Protein AF-B8CUY5-F1 (afdb_monomer)

pLDDT: mean 72.08, std 17.44, range [37.62, 94.25]

Foldseek 3Di:
DDDPPDPDDAAAEAEEEAQDPVDRLCPPPPRYDYLVRDALVSLLVSLHQEYEYEDDDPVSVVSVVVSCVVSNYHYAYEDEPDPDCVQVSVVSVLVSCCSRVVPPPPPDPPPPVNVVCVVDVYAYGGPDPVRVVVVVVVPDDDPPVDHDDRDDPPDDPVCVVDPD

Secondary structure (DSSP, 8-state):
-PPP---PPPP-EEEEEPPPTT--TTTT-TTEEEGGG--HHHHHTT--SEEEE-S--HHHHHHHHHHHHHTTPEEEEEE-SSS-HHHHHHHHHHHHHHHHS----TT-----HHHHHHH-S-EE--SSHHHHHHHHHH-TT-----------TT--THHHHS--

Sequence (164 aa):
MFDPAVEMEKVKVGITAPIISSKNYFADVEHYIPIDTLTEKALLAKQLDQLLVHGASTAKSQLIDKACTVQNCVVAEIDSLSSGSEVIYNVMLNLKAKLDSNEMPNNLDVVDLRHLVSTTSQLIGFDSHEKLFSYLQSVTGANLLGCIFLAHGDISLEMYTHPT

Organism: Shewanella piezotolerans (strain WP3 / JCM 13877) (NCBI:txid225849)

Radius of gyration: 17.22 Å; Cα contacts (8 Å, |Δi|>4): 177; chains: 1; bounding box: 49×48×38 Å

Nearest PDB structures (foldseek):
  8ju8-assembly1_A  TM=5.162E-01  e=5.193E-02  synthetic construct
  8fnm-assembly1_G  TM=3.953E-01  e=1.197E-01  Homo sapiens
  7dnn-assembly2_P  TM=4.396E-01  e=7.719E-01  Arthrobacter globiformis NBRC 12137
  7xgn-assembly1_B  TM=4.781E-01  e=2.454E+00  Streptomyces pyridomyceticus
  6rny-assembly1_O  TM=3.632E-01  e=4.104E+00  Human spumaretrovirus

Solvent-accessible surface area (backbone atoms only — not comparable to full-atom values): 10295 Å² total; per-residue (Å²): 135,80,78,76,81,74,80,72,83,76,76,39,62,28,39,30,32,71,83,49,95,91,54,67,90,52,75,88,43,71,64,53,44,46,48,89,77,60,43,55,68,64,54,55,72,64,67,33,50,29,36,41,35,32,87,65,48,74,73,49,44,55,46,47,53,56,39,25,59,77,63,68,24,43,68,43,38,47,41,54,97,56,96,57,66,64,45,40,50,52,42,54,52,53,53,47,51,45,66,69,63,73,54,72,53,100,76,48,84,71,67,51,61,65,60,54,42,74,74,37,87,65,43,79,46,64,82,47,68,69,60,47,52,52,47,63,68,68,53,79,83,64,88,76,88,76,83,90,75,88,74,64,98,84,70,57,74,65,66,74,78,54,83,128

Structure (mmCIF, N/CA/C/O backbone):
data_AF-B8CUY5-F1
#
_entry.id   AF-B8CUY5-F1
#
loop_
_atom_site.group_PDB
_atom_site.id
_atom_site.type_symbol
_atom_site.label_atom_id
_atom_site.label_alt_id
_atom_site.label_comp_id
_atom_site.label_asym_id
_atom_site.label_entity_id
_atom_site.label_seq_id
_atom_site.pdbx_PDB_ins_code
_atom_site.Cartn_x
_atom_site.Cartn_y
_atom_site.Cartn_z
_atom_site.occupancy
_atom_site.B_iso_or_equiv
_atom_site.auth_seq_id
_atom_site.auth_comp_id
_atom_site.auth_asym_id
_atom_site.auth_atom_id
_atom_site.pdbx_PDB_model_num
ATOM 1 N N . MET A 1 1 ? -17.936 -29.448 -22.965 1.00 44.72 1 MET A N 1
ATOM 2 C CA . MET A 1 1 ? -18.614 -28.269 -22.396 1.00 44.72 1 MET A CA 1
ATOM 3 C C . MET A 1 1 ? -17.568 -27.593 -21.537 1.00 44.72 1 MET A C 1
ATOM 5 O O . MET A 1 1 ? -17.130 -28.217 -20.585 1.00 44.72 1 MET A O 1
ATOM 9 N N . PHE A 1 2 ? -17.035 -26.454 -21.974 1.00 47.94 2 PHE A N 1
ATOM 10 C CA . PHE A 1 2 ? -16.115 -25.673 -21.149 1.00 47.94 2 PHE A CA 1
ATOM 11 C C . PHE A 1 2 ? -16.982 -24.792 -20.258 1.00 47.94 2 PHE A C 1
ATOM 13 O O . PHE A 1 2 ? -17.855 -24.097 -20.782 1.00 47.94 2 PHE A O 1
ATOM 20 N N . ASP A 1 3 ? -16.791 -24.878 -18.945 1.00 47.84 3 ASP A N 1
ATOM 21 C CA . ASP A 1 3 ? -17.413 -23.926 -18.033 1.00 47.84 3 ASP A CA 1
ATOM 22 C C . ASP A 1 3 ? -16.901 -22.519 -18.377 1.00 47.84 3 ASP A C 1
ATOM 24 O O . ASP A 1 3 ? -15.711 -22.361 -18.679 1.00 47.84 3 ASP A O 1
ATOM 28 N N . PRO A 1 4 ? -17.778 -21.500 -18.408 1.00 48.47 4 PRO A N 1
ATOM 29 C CA . PRO A 1 4 ? -17.343 -20.132 -18.634 1.00 48.47 4 PRO A CA 1
ATOM 30 C C . PRO A 1 4 ? -16.321 -19.768 -17.557 1.00 48.47 4 PRO A C 1
ATOM 32 O O . PRO A 1 4 ? -16.537 -20.048 -16.377 1.00 48.47 4 PRO A O 1
ATOM 35 N N . ALA A 1 5 ? -15.199 -19.171 -17.968 1.00 54.69 5 ALA A N 1
ATOM 36 C CA . ALA A 1 5 ? -14.220 -18.640 -17.034 1.00 54.69 5 ALA A CA 1
ATOM 37 C C . ALA A 1 5 ? -14.953 -17.683 -16.087 1.00 54.69 5 ALA A C 1
ATOM 39 O O . ALA A 1 5 ? -15.495 -16.668 -16.524 1.00 54.69 5 ALA A O 1
ATOM 40 N N . VAL A 1 6 ? -15.039 -18.051 -14.810 1.00 56.81 6 VAL A N 1
ATOM 41 C CA . VAL A 1 6 ? -15.585 -17.175 -13.778 1.00 56.81 6 VAL A CA 1
ATOM 42 C C . VAL A 1 6 ? -14.636 -15.986 -13.718 1.00 56.81 6 VAL A C 1
ATOM 44 O O . VAL A 1 6 ? -13.464 -16.169 -13.389 1.00 56.81 6 VAL A O 1
ATOM 47 N N . GLU A 1 7 ? -15.103 -14.796 -14.102 1.00 52.62 7 GLU A N 1
ATOM 48 C CA . GLU A 1 7 ? -14.347 -13.564 -13.883 1.00 52.62 7 GLU A CA 1
ATOM 49 C C . GLU A 1 7 ? -14.045 -13.477 -12.388 1.00 52.62 7 GLU A C 1
ATOM 51 O O . GLU A 1 7 ? -14.938 -13.265 -11.568 1.00 52.62 7 GLU A O 1
ATOM 56 N N . MET A 1 8 ? -12.789 -13.728 -12.023 1.00 57.62 8 MET A N 1
ATOM 57 C CA . MET A 1 8 ? -12.343 -13.548 -10.652 1.00 57.62 8 MET A CA 1
ATOM 58 C C . MET A 1 8 ? -12.432 -12.059 -10.330 1.00 57.62 8 MET A C 1
ATOM 60 O O . MET A 1 8 ? -11.943 -11.221 -11.091 1.00 57.62 8 MET A O 1
ATOM 64 N N . GLU A 1 9 ? -13.086 -11.739 -9.217 1.00 63.25 9 GLU A N 1
ATOM 65 C CA . GLU A 1 9 ? -13.222 -10.367 -8.744 1.00 63.25 9 GLU A CA 1
ATOM 66 C C . GLU A 1 9 ? -11.821 -9.756 -8.572 1.00 63.25 9 GLU A C 1
ATOM 68 O O . GLU A 1 9 ? -10.930 -10.370 -7.978 1.00 63.25 9 GLU A O 1
ATOM 73 N N . LYS A 1 10 ? -11.591 -8.583 -9.173 1.00 68.81 10 LYS A N 1
ATOM 74 C CA . LYS A 1 10 ? -10.275 -7.936 -9.147 1.00 68.81 10 LYS A CA 1
ATOM 75 C C . LYS A 1 10 ? -9.935 -7.498 -7.724 1.00 68.81 10 LYS A C 1
ATOM 77 O O . LYS A 1 10 ? -10.756 -6.858 -7.070 1.00 68.81 10 LYS A O 1
ATOM 82 N N . VAL A 1 11 ? -8.705 -7.782 -7.301 1.00 76.81 11 VAL A N 1
ATOM 83 C CA . VAL A 1 11 ? -8.162 -7.348 -6.007 1.00 76.81 11 VAL A CA 1
ATOM 84 C C . VAL A 1 11 ? -8.140 -5.818 -5.947 1.00 76.81 11 VAL A C 1
ATOM 86 O O . VAL A 1 11 ? -7.542 -5.164 -6.802 1.00 76.81 11 VAL A O 1
ATOM 89 N N . LYS A 1 12 ? -8.768 -5.233 -4.925 1.00 87.25 12 LYS A N 1
ATOM 90 C CA . LYS A 1 12 ? -8.814 -3.784 -4.692 1.00 87.25 12 LYS A CA 1
ATOM 91 C C . LYS A 1 12 ? -7.648 -3.346 -3.818 1.00 87.25 12 LYS A C 1
ATOM 93 O O . LYS A 1 12 ? -7.671 -3.500 -2.593 1.00 87.25 12 LYS A O 1
ATOM 98 N N . VAL A 1 13 ? -6.643 -2.752 -4.453 1.00 88.62 13 VAL A N 1
ATOM 99 C CA . VAL A 1 13 ? -5.432 -2.259 -3.785 1.00 88.62 13 VAL A CA 1
ATOM 100 C C . VAL A 1 13 ? -5.511 -0.749 -3.583 1.00 88.62 13 VAL A C 1
ATOM 102 O O . VAL A 1 13 ? -5.644 0.010 -4.548 1.00 88.62 13 VAL A O 1
ATOM 105 N N . GLY A 1 14 ? -5.403 -0.305 -2.332 1.00 92.19 14 GLY A N 1
ATOM 106 C CA . GLY A 1 14 ? -5.338 1.108 -1.961 1.00 92.19 14 GLY A CA 1
ATOM 107 C C . GLY A 1 14 ? -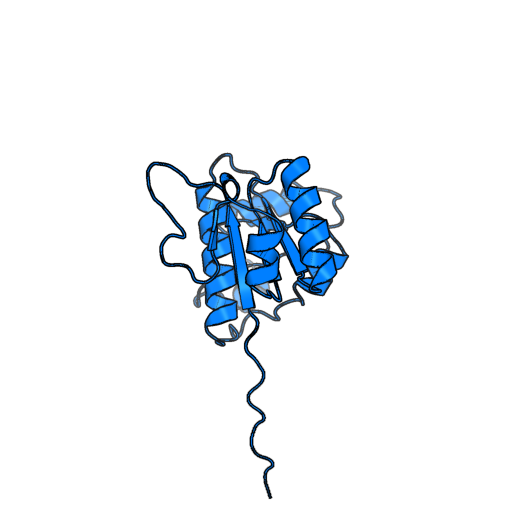3.941 1.563 -1.551 1.00 92.19 14 GLY A C 1
ATOM 108 O O . GLY A 1 14 ? -3.073 0.762 -1.203 1.00 92.19 14 GLY A O 1
ATOM 109 N N . ILE A 1 15 ? -3.747 2.880 -1.551 1.00 93.56 15 ILE A N 1
ATOM 110 C CA . ILE A 1 15 ? -2.515 3.536 -1.100 1.00 93.56 15 ILE A CA 1
ATOM 111 C C . ILE A 1 15 ? -2.872 4.593 -0.059 1.00 93.56 15 ILE A C 1
ATOM 113 O O . ILE A 1 15 ? -3.782 5.395 -0.273 1.00 93.56 15 ILE A O 1
ATOM 117 N N . THR A 1 16 ? -2.114 4.646 1.035 1.00 94.19 16 THR A N 1
ATOM 118 C CA . THR A 1 16 ? -2.101 5.791 1.948 1.00 94.19 16 THR A CA 1
ATOM 119 C C . THR A 1 16 ? -0.679 6.264 2.211 1.00 94.19 16 THR A C 1
ATOM 121 O O . THR A 1 16 ? 0.195 5.498 2.609 1.00 94.19 16 THR A O 1
ATOM 124 N N . ALA A 1 17 ? -0.453 7.553 1.978 1.00 92.44 17 ALA A N 1
ATOM 125 C CA . ALA A 1 17 ? 0.839 8.208 2.137 1.00 92.44 17 ALA A CA 1
ATOM 126 C C . ALA A 1 17 ? 0.649 9.724 2.354 1.00 92.44 17 ALA A C 1
ATOM 128 O O . ALA A 1 17 ? -0.409 10.256 1.984 1.00 92.44 17 ALA A O 1
ATOM 129 N N . PRO A 1 18 ? 1.640 10.430 2.934 1.00 89.50 18 PRO A N 1
ATOM 130 C CA . PRO A 1 18 ? 1.647 11.890 3.031 1.00 89.50 18 PRO A CA 1
ATOM 131 C C . PRO A 1 18 ? 1.504 12.5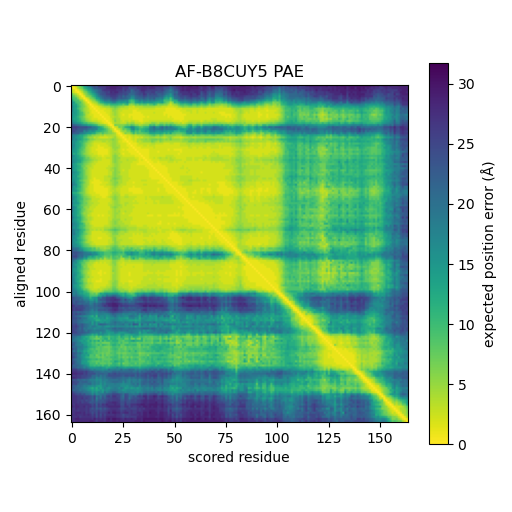82 1.673 1.00 89.50 18 PRO A C 1
ATOM 133 O O . PRO A 1 18 ? 1.948 12.061 0.651 1.00 89.50 18 PRO A O 1
ATOM 136 N N . ILE A 1 19 ? 0.920 13.783 1.667 1.00 84.06 19 ILE A N 1
ATOM 137 C CA . ILE A 1 19 ? 0.954 14.663 0.491 1.00 84.06 19 ILE A CA 1
ATOM 138 C C . ILE A 1 19 ? 2.267 15.441 0.528 1.00 84.06 19 ILE A C 1
ATOM 140 O O . ILE A 1 19 ? 2.527 16.168 1.486 1.00 84.06 19 ILE A O 1
ATOM 144 N N . ILE A 1 20 ? 3.074 15.349 -0.529 1.00 75.00 20 ILE A N 1
ATOM 145 C CA . ILE A 1 20 ? 4.274 16.180 -0.669 1.00 75.00 20 ILE A CA 1
ATOM 146 C C . ILE A 1 20 ? 3.952 17.374 -1.572 1.00 75.00 20 ILE A C 1
ATOM 148 O O . ILE A 1 20 ? 3.461 17.227 -2.690 1.00 75.00 20 ILE A O 1
ATOM 152 N N . SER A 1 21 ? 4.216 18.578 -1.063 1.00 59.88 21 SER A N 1
ATOM 153 C CA . SER A 1 21 ? 3.761 19.868 -1.601 1.00 59.88 21 SER A CA 1
ATOM 154 C C . SER A 1 21 ? 4.272 20.229 -3.002 1.00 59.88 21 SER A C 1
ATOM 156 O O . SER A 1 21 ? 3.714 21.126 -3.629 1.00 59.88 21 SER A O 1
ATOM 158 N N . SER A 1 22 ? 5.297 19.549 -3.519 1.00 62.81 22 SER A N 1
ATOM 159 C CA . SER A 1 22 ? 5.854 19.798 -4.856 1.00 62.81 22 SER A CA 1
ATOM 160 C C . SER A 1 22 ? 5.241 18.927 -5.960 1.00 62.81 22 SER A C 1
ATOM 162 O O . SER A 1 22 ? 5.328 19.297 -7.131 1.00 62.81 22 SER A O 1
ATOM 164 N N . LYS A 1 23 ? 4.619 17.786 -5.619 1.00 64.56 23 LYS A N 1
ATOM 165 C CA . LYS A 1 23 ? 4.011 16.848 -6.578 1.00 64.56 23 LYS A CA 1
ATOM 166 C C . LYS A 1 23 ? 3.078 15.881 -5.847 1.00 64.56 23 LYS A C 1
ATOM 168 O O . LYS A 1 23 ? 3.515 15.134 -4.975 1.00 64.56 23 LYS A O 1
ATOM 173 N N . ASN A 1 24 ? 1.803 15.841 -6.230 1.00 71.69 24 ASN A N 1
ATOM 174 C CA . ASN A 1 24 ? 0.900 14.806 -5.733 1.00 71.69 24 ASN A CA 1
ATOM 175 C C . ASN A 1 24 ? 1.117 13.515 -6.539 1.00 71.69 24 ASN A C 1
ATOM 177 O O . ASN A 1 24 ? 0.471 13.296 -7.560 1.00 71.69 24 ASN A O 1
ATOM 181 N N . TYR A 1 25 ? 2.060 12.687 -6.081 1.00 77.44 25 TYR A N 1
ATOM 182 C CA . TYR A 1 25 ? 2.459 11.420 -6.710 1.00 77.44 25 TYR A CA 1
ATOM 183 C C . TYR A 1 25 ? 1.300 10.446 -6.952 1.00 77.44 25 TYR A C 1
ATOM 185 O O . TYR A 1 25 ? 1.389 9.605 -7.842 1.00 77.44 25 TYR A O 1
ATOM 193 N N . PHE A 1 26 ? 0.220 10.571 -6.180 1.00 85.31 26 PHE A N 1
ATOM 194 C CA . PHE A 1 26 ? -0.906 9.645 -6.194 1.00 85.31 26 PHE A CA 1
ATOM 195 C C . PHE A 1 26 ? -2.223 10.306 -6.627 1.00 85.31 26 PHE A C 1
ATOM 197 O O . PHE A 1 26 ? -3.284 9.726 -6.420 1.00 85.31 26 PHE A O 1
ATOM 204 N N . ALA A 1 27 ? -2.181 11.514 -7.210 1.00 81.62 27 ALA A N 1
ATOM 205 C CA . ALA A 1 27 ? -3.381 12.291 -7.547 1.00 81.62 27 ALA A CA 1
ATOM 206 C C . ALA A 1 27 ? -4.395 11.510 -8.395 1.00 81.62 27 ALA A C 1
ATOM 208 O O . ALA A 1 27 ? -5.591 11.559 -8.118 1.00 81.62 27 ALA A O 1
ATOM 209 N N . ASP A 1 28 ? -3.894 10.770 -9.383 1.00 84.06 28 ASP A N 1
ATOM 210 C CA . ASP A 1 28 ? -4.702 10.015 -10.345 1.00 84.06 28 ASP A CA 1
ATOM 211 C C . ASP A 1 28 ? -4.798 8.523 -9.991 1.00 84.06 28 ASP A C 1
ATOM 213 O O . ASP A 1 28 ? -5.285 7.712 -10.778 1.00 84.06 28 ASP A O 1
ATOM 217 N N . VAL A 1 29 ? -4.312 8.135 -8.810 1.00 87.50 29 VAL A N 1
ATOM 218 C CA . VAL A 1 29 ? -4.271 6.736 -8.391 1.00 87.50 29 VAL A CA 1
ATOM 219 C C . VAL A 1 29 ? -5.593 6.344 -7.751 1.00 87.50 29 VAL A C 1
ATOM 221 O O . VAL A 1 29 ? -6.027 6.917 -6.747 1.00 87.50 29 VAL A O 1
ATOM 224 N N . GLU A 1 30 ? -6.225 5.316 -8.310 1.00 89.94 30 GLU A N 1
ATOM 225 C CA . GLU A 1 30 ? -7.467 4.784 -7.767 1.00 89.94 30 GLU A CA 1
ATOM 226 C C . GLU A 1 30 ? -7.276 4.311 -6.319 1.00 89.94 30 GLU A C 1
ATOM 228 O O . GLU A 1 30 ? -6.267 3.712 -5.956 1.00 89.94 30 GLU A O 1
ATOM 233 N N . HIS A 1 31 ? -8.259 4.603 -5.468 1.00 92.38 31 HIS A N 1
ATOM 234 C CA . HIS A 1 31 ? -8.236 4.260 -4.044 1.00 92.38 31 HIS A CA 1
ATOM 235 C C . HIS A 1 31 ? -7.068 4.856 -3.233 1.00 92.38 31 HIS A C 1
ATOM 237 O O . HIS A 1 31 ? -6.812 4.399 -2.117 1.00 92.38 31 HIS A O 1
ATOM 24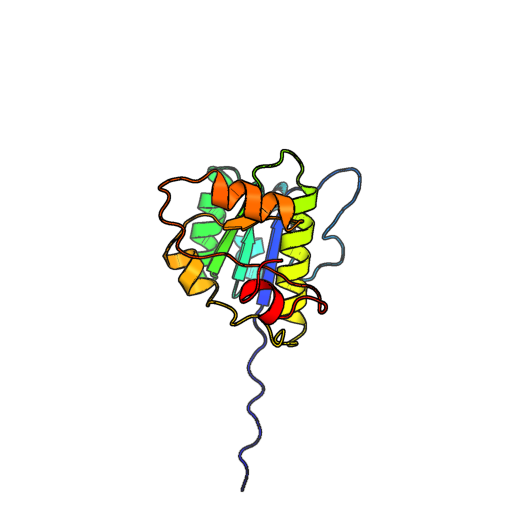3 N N . TYR A 1 32 ? -6.410 5.910 -3.724 1.00 93.44 32 TYR A N 1
ATOM 244 C CA . TYR A 1 32 ? -5.523 6.714 -2.888 1.00 93.44 32 TYR A CA 1
ATOM 245 C C . TYR A 1 32 ? -6.316 7.467 -1.807 1.00 93.44 32 TYR A C 1
ATOM 247 O O . TYR A 1 32 ? -7.347 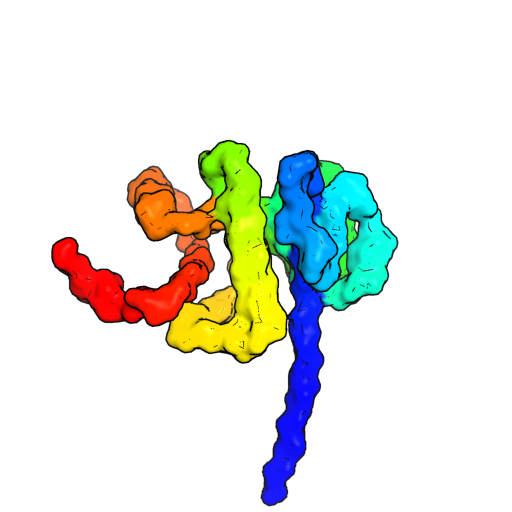8.091 -2.085 1.00 93.44 32 TYR A O 1
ATOM 255 N N . ILE A 1 33 ? -5.834 7.410 -0.563 1.00 93.19 33 ILE A N 1
ATOM 256 C CA . ILE A 1 33 ? -6.308 8.244 0.543 1.00 93.19 33 ILE A CA 1
ATOM 257 C C . ILE A 1 33 ? -5.091 8.895 1.211 1.00 93.19 33 ILE A C 1
ATOM 259 O O . ILE A 1 33 ? -4.262 8.184 1.775 1.00 93.19 33 ILE A O 1
ATOM 263 N N . PRO A 1 34 ? -4.972 10.231 1.215 1.00 92.62 34 PRO A N 1
ATOM 264 C CA . PRO A 1 34 ? -3.888 10.897 1.921 1.00 92.62 34 PRO A CA 1
ATOM 265 C C . PRO A 1 34 ? -3.919 10.622 3.422 1.00 92.62 34 PRO A C 1
ATOM 267 O O . PRO A 1 34 ? -4.976 10.741 4.057 1.00 92.62 34 PRO A O 1
ATOM 270 N N . ILE A 1 35 ? -2.754 10.337 4.006 1.00 91.81 35 ILE A N 1
ATOM 271 C CA . ILE A 1 35 ? -2.668 9.879 5.399 1.00 91.81 35 ILE A CA 1
ATOM 272 C C . ILE A 1 35 ? -3.183 10.910 6.409 1.00 91.81 35 ILE A C 1
ATOM 274 O O . ILE A 1 35 ? -3.835 10.559 7.399 1.00 91.81 35 ILE A O 1
ATOM 278 N N . ASP A 1 36 ? -2.982 12.194 6.116 1.00 89.00 36 ASP A N 1
ATOM 279 C CA . ASP A 1 36 ? -3.435 13.306 6.953 1.00 89.00 36 ASP A CA 1
ATOM 280 C C . ASP A 1 36 ? -4.965 13.350 7.031 1.00 89.00 36 ASP A C 1
ATOM 282 O O . ASP A 1 36 ? -5.546 13.552 8.098 1.00 89.00 36 ASP A O 1
ATOM 286 N N . THR A 1 37 ? -5.624 13.038 5.915 1.00 89.81 37 THR A N 1
ATOM 287 C CA . THR A 1 37 ? -7.089 13.013 5.785 1.00 89.81 37 THR A CA 1
ATOM 288 C C . THR A 1 37 ? -7.709 11.647 6.083 1.00 89.81 37 THR A C 1
ATOM 290 O O . THR A 1 37 ? -8.933 11.506 6.083 1.00 89.81 37 THR A O 1
ATOM 293 N N . LEU A 1 38 ? -6.881 10.631 6.345 1.00 92.88 38 LEU A N 1
ATOM 294 C CA . LEU A 1 38 ? -7.335 9.265 6.561 1.00 92.88 38 LEU A CA 1
ATOM 295 C C . LEU A 1 38 ? -8.194 9.159 7.827 1.00 92.88 38 LEU A C 1
ATOM 297 O O . LEU A 1 38 ? -7.767 9.534 8.925 1.00 92.88 38 LEU A O 1
ATOM 301 N N . THR A 1 39 ? -9.384 8.586 7.661 1.00 94.25 39 THR A N 1
ATOM 302 C CA . THR A 1 39 ? -10.323 8.247 8.736 1.00 94.25 39 THR A CA 1
ATOM 303 C C . THR A 1 39 ? -10.769 6.795 8.598 1.00 94.25 39 THR A C 1
ATOM 305 O O . THR A 1 39 ? -10.798 6.259 7.491 1.00 94.25 39 THR A O 1
ATOM 308 N N . GLU A 1 40 ? -11.177 6.173 9.707 1.00 92.94 40 GLU A N 1
ATOM 309 C CA . GLU A 1 40 ? -11.704 4.797 9.724 1.00 92.94 40 GLU A CA 1
ATOM 310 C C . GLU A 1 40 ? -12.875 4.641 8.739 1.00 92.94 40 GLU A C 1
ATOM 312 O O . GLU A 1 40 ? -12.887 3.732 7.915 1.00 92.94 40 GLU A O 1
ATOM 317 N N . LYS A 1 41 ? -13.808 5.603 8.732 1.00 93.75 41 LYS A N 1
ATOM 318 C CA . LYS A 1 41 ? -14.941 5.618 7.798 1.00 93.75 41 LYS A CA 1
ATOM 319 C C . LYS A 1 41 ? -14.497 5.684 6.334 1.00 93.75 41 LYS A C 1
ATOM 321 O O . LYS A 1 41 ? -15.077 4.992 5.503 1.00 93.75 41 LYS A O 1
ATOM 326 N N . ALA A 1 42 ? -13.508 6.521 6.010 1.00 93.25 42 ALA A N 1
ATOM 327 C CA . ALA A 1 42 ? -13.005 6.638 4.641 1.00 93.25 42 ALA A CA 1
ATOM 328 C C . ALA A 1 42 ? -12.349 5.336 4.168 1.00 93.25 42 ALA A C 1
ATOM 330 O O . ALA A 1 42 ? -12.545 4.956 3.017 1.00 93.25 42 ALA A O 1
ATOM 331 N N . LEU A 1 43 ? -11.624 4.647 5.053 1.00 92.88 43 LEU A N 1
ATOM 332 C CA . LEU A 1 43 ? -10.968 3.383 4.731 1.00 92.88 43 LEU A CA 1
ATOM 333 C C . LEU A 1 43 ? -11.980 2.244 4.538 1.00 92.88 43 LEU A C 1
ATOM 335 O O . LEU A 1 43 ? -11.930 1.551 3.526 1.00 92.88 43 LEU A O 1
ATOM 339 N N . LEU A 1 44 ? -12.943 2.108 5.454 1.00 92.88 44 LEU A N 1
ATOM 340 C CA . LEU A 1 44 ? -14.005 1.096 5.368 1.00 92.88 44 LEU A CA 1
ATOM 341 C C . LEU A 1 44 ? -14.902 1.289 4.138 1.00 92.88 44 LEU A C 1
ATOM 343 O O . LEU A 1 44 ? -15.367 0.324 3.540 1.00 92.88 44 LEU A O 1
ATOM 347 N N . ALA A 1 45 ? -15.135 2.539 3.729 1.00 93.19 45 ALA A N 1
ATOM 348 C CA . ALA A 1 45 ? -15.927 2.839 2.539 1.00 93.19 45 ALA A CA 1
ATOM 349 C C . ALA A 1 45 ? -15.268 2.357 1.234 1.00 93.19 45 ALA A C 1
ATOM 351 O O . ALA A 1 45 ? -15.963 2.238 0.226 1.00 93.19 45 ALA A O 1
ATOM 352 N N . LYS A 1 46 ? -13.951 2.101 1.227 1.00 91.31 46 LYS A N 1
ATOM 353 C CA . LYS A 1 46 ? -13.240 1.613 0.039 1.00 91.31 46 LYS A CA 1
ATOM 354 C C . LYS A 1 46 ? -13.336 0.101 -0.155 1.00 91.31 46 LYS A C 1
ATOM 356 O O . LYS A 1 46 ? -13.199 -0.319 -1.297 1.00 91.31 46 LYS A O 1
ATOM 361 N N . GLN A 1 47 ? -13.591 -0.678 0.905 1.00 91.25 47 GLN A N 1
ATOM 362 C CA . GLN A 1 47 ? -13.652 -2.148 0.849 1.00 91.25 47 GLN A CA 1
ATOM 363 C C . GLN A 1 47 ? -12.424 -2.738 0.141 1.00 91.25 47 GLN A C 1
ATOM 365 O O . GLN A 1 47 ? -12.537 -3.383 -0.898 1.00 91.25 47 GLN A O 1
ATOM 370 N N . LEU A 1 48 ? -11.242 -2.404 0.657 1.00 90.12 48 LEU A N 1
ATOM 371 C CA . LEU A 1 48 ? -9.969 -2.805 0.064 1.00 90.12 48 LEU A CA 1
ATOM 372 C C . LEU A 1 48 ? -9.601 -4.223 0.485 1.00 90.12 48 LEU A C 1
ATOM 374 O O . LEU A 1 48 ? -9.768 -4.577 1.649 1.00 90.12 48 LEU A O 1
ATOM 378 N N . ASP A 1 49 ? -8.988 -4.971 -0.423 1.00 85.06 49 ASP A N 1
ATOM 379 C CA . ASP A 1 49 ? -8.352 -6.254 -0.112 1.00 85.06 49 ASP A CA 1
ATOM 380 C C . ASP A 1 49 ? -6.934 -6.041 0.433 1.00 85.06 49 ASP A C 1
ATOM 382 O O . ASP A 1 49 ? -6.449 -6.797 1.276 1.00 85.06 49 ASP A O 1
ATOM 386 N N . GLN A 1 50 ? -6.273 -4.966 -0.011 1.00 87.50 50 GLN A N 1
ATOM 387 C CA . GLN A 1 50 ? -4.928 -4.604 0.419 1.00 87.50 50 GLN A CA 1
ATOM 388 C C . GLN A 1 50 ? -4.744 -3.087 0.521 1.00 87.50 50 GLN A C 1
ATOM 390 O O . GLN A 1 50 ? -5.239 -2.326 -0.313 1.00 87.50 50 GLN A O 1
ATOM 395 N N . LEU A 1 51 ? -3.974 -2.650 1.516 1.00 91.44 51 LEU A N 1
ATOM 396 C CA . LEU A 1 51 ? -3.563 -1.265 1.702 1.00 91.44 51 LEU A CA 1
ATOM 397 C C . LEU A 1 51 ? -2.039 -1.168 1.809 1.00 91.44 51 LEU A C 1
ATOM 399 O O . LEU A 1 51 ? -1.435 -1.735 2.719 1.00 91.44 51 LEU A O 1
ATOM 403 N N . LEU A 1 52 ? -1.431 -0.400 0.908 1.00 90.94 52 LEU A N 1
ATOM 404 C CA . LEU A 1 52 ? -0.030 0.001 1.004 1.00 90.94 52 LEU A CA 1
ATOM 405 C C . LEU A 1 52 ? 0.068 1.284 1.837 1.00 90.94 52 LEU A C 1
ATOM 407 O O . LEU A 1 52 ? -0.609 2.272 1.535 1.00 90.94 52 LEU A O 1
ATOM 411 N N . VAL A 1 53 ? 0.914 1.286 2.864 1.00 91.88 53 VAL A N 1
ATOM 412 C CA . VAL A 1 53 ? 1.019 2.376 3.844 1.00 91.88 53 VAL A CA 1
ATOM 413 C C . VAL A 1 53 ? 2.435 2.932 3.871 1.00 91.88 53 VAL A C 1
ATOM 415 O O . VAL A 1 53 ? 3.395 2.177 3.971 1.00 91.88 53 VAL A O 1
ATOM 418 N N . HIS A 1 54 ? 2.571 4.256 3.849 1.00 91.31 54 HIS A N 1
ATOM 419 C CA . HIS A 1 54 ? 3.825 4.938 4.160 1.00 91.31 54 HIS A CA 1
ATOM 420 C C . HIS A 1 54 ? 3.582 6.137 5.083 1.00 91.31 54 HIS A C 1
ATOM 422 O O . HIS A 1 54 ? 2.564 6.819 4.966 1.00 91.31 54 HIS A O 1
ATOM 428 N N . GLY A 1 55 ? 4.537 6.425 5.973 1.00 88.81 55 GLY A N 1
ATOM 429 C CA . GLY A 1 55 ? 4.550 7.644 6.788 1.00 88.81 55 GLY A CA 1
ATOM 430 C C . GLY A 1 55 ? 3.480 7.691 7.883 1.00 88.81 55 GLY A C 1
ATOM 431 O O . GLY A 1 55 ? 3.105 8.777 8.325 1.00 88.81 55 GLY A O 1
ATOM 432 N N . ALA A 1 56 ? 2.955 6.538 8.304 1.00 89.88 56 ALA A N 1
ATOM 433 C CA . ALA A 1 56 ? 1.983 6.467 9.385 1.00 89.88 56 ALA A CA 1
ATOM 434 C C . ALA A 1 56 ? 2.642 6.770 10.734 1.00 89.88 56 ALA A C 1
ATOM 436 O O . ALA A 1 56 ? 3.649 6.179 11.110 1.00 89.88 56 ALA A O 1
ATOM 437 N N . SER A 1 57 ? 2.052 7.697 11.490 1.00 90.25 57 SER A N 1
ATOM 438 C CA . SER A 1 57 ? 2.354 7.814 12.916 1.00 90.25 57 SER A CA 1
ATOM 439 C C . SER A 1 57 ? 1.757 6.627 13.670 1.00 90.25 57 SER A C 1
ATOM 441 O O . SER A 1 57 ? 0.793 6.023 13.204 1.00 90.25 57 SER A O 1
ATOM 443 N N . THR A 1 58 ? 2.228 6.353 14.888 1.00 88.38 58 THR A N 1
ATOM 444 C CA . THR A 1 58 ? 1.687 5.272 15.733 1.00 88.38 58 THR A CA 1
ATOM 445 C C . THR A 1 58 ? 0.161 5.330 15.867 1.00 88.38 58 THR A C 1
ATOM 447 O O . THR A 1 58 ? -0.513 4.309 15.779 1.00 88.38 58 THR A O 1
ATOM 450 N N . ALA A 1 59 ? -0.404 6.532 16.022 1.00 91.06 59 ALA A N 1
ATOM 451 C CA . ALA A 1 59 ? -1.851 6.717 16.106 1.00 91.06 59 ALA A CA 1
ATOM 452 C C . ALA A 1 59 ? -2.569 6.392 14.782 1.00 91.06 59 ALA A C 1
ATOM 454 O O . ALA A 1 59 ? -3.690 5.884 14.794 1.00 91.06 59 ALA A O 1
ATOM 455 N N . LYS A 1 60 ? -1.939 6.680 13.635 1.00 92.81 60 LYS A N 1
ATOM 456 C CA . LYS A 1 60 ? -2.488 6.361 12.312 1.00 92.81 60 LYS A CA 1
ATOM 457 C C . LYS A 1 60 ? -2.355 4.874 11.987 1.00 92.81 60 LYS A C 1
ATOM 459 O O . LYS A 1 60 ? -3.338 4.327 11.500 1.00 92.81 60 LYS A O 1
ATOM 464 N N . SER A 1 61 ? -1.239 4.219 12.317 1.00 90.62 61 SER A N 1
ATOM 465 C CA . SER A 1 61 ? -1.098 2.761 12.168 1.00 90.62 61 SER A CA 1
ATOM 466 C C . SER A 1 61 ? -2.166 2.023 12.979 1.00 90.62 61 SER A C 1
ATOM 468 O O . SER A 1 61 ? -2.902 1.222 12.421 1.00 90.62 61 SER A O 1
ATOM 470 N N . GLN A 1 62 ? -2.399 2.404 14.244 1.00 90.81 62 GLN A N 1
ATOM 471 C CA . GLN A 1 62 ? -3.471 1.807 15.063 1.00 90.81 62 GLN A CA 1
ATOM 472 C C . GLN A 1 62 ? -4.871 1.966 14.450 1.00 90.81 62 GLN A C 1
ATOM 474 O O . GLN A 1 62 ? -5.699 1.055 14.516 1.00 90.81 62 GLN A O 1
ATOM 479 N N . LEU A 1 63 ? -5.158 3.134 13.864 1.00 94.19 63 LEU A N 1
ATOM 480 C CA . LEU A 1 63 ? -6.418 3.374 13.162 1.00 94.19 63 LEU A CA 1
ATOM 481 C C . LEU A 1 63 ? -6.535 2.487 11.917 1.00 94.19 63 LEU A C 1
ATOM 483 O O . LEU A 1 63 ? -7.603 1.918 11.683 1.00 94.19 63 LEU A O 1
ATOM 487 N N . ILE A 1 64 ? -5.457 2.385 11.133 1.00 94.12 64 ILE A N 1
ATOM 488 C CA . ILE A 1 64 ? -5.380 1.557 9.926 1.00 94.12 64 ILE A CA 1
ATOM 489 C C . ILE A 1 64 ? -5.607 0.091 10.283 1.00 94.12 64 ILE A C 1
ATOM 491 O O . ILE A 1 64 ? -6.520 -0.517 9.731 1.00 94.12 64 ILE A O 1
ATOM 495 N N . ASP A 1 65 ? -4.860 -0.445 11.245 1.00 90.06 65 ASP A N 1
ATOM 496 C CA . ASP A 1 65 ? -4.937 -1.850 11.651 1.00 90.06 65 ASP A CA 1
ATOM 497 C C . ASP A 1 65 ? -6.351 -2.229 12.081 1.00 90.06 65 ASP A C 1
ATOM 499 O O . ASP A 1 65 ? -6.908 -3.234 11.627 1.00 90.06 65 ASP A O 1
ATOM 503 N N . LYS A 1 66 ? -6.979 -1.385 12.909 1.00 91.00 66 LYS A N 1
ATOM 504 C CA . LYS A 1 66 ? -8.355 -1.592 13.364 1.00 91.00 66 LYS A CA 1
ATOM 505 C C . LYS A 1 66 ? -9.332 -1.633 12.188 1.00 91.00 66 LYS A C 1
ATOM 507 O O . LYS A 1 66 ? -10.144 -2.551 12.096 1.00 91.00 66 LYS A O 1
ATOM 512 N N . ALA A 1 67 ? -9.267 -0.641 11.304 1.00 93.25 67 ALA A N 1
ATOM 513 C CA . ALA A 1 67 ? -10.185 -0.524 10.177 1.00 93.25 67 ALA A CA 1
ATOM 514 C C . ALA A 1 67 ? -9.978 -1.648 9.148 1.00 93.25 67 ALA A C 1
ATOM 516 O O . ALA A 1 67 ? -10.947 -2.220 8.653 1.00 93.25 67 ALA A O 1
ATOM 517 N N . CYS A 1 68 ? -8.727 -2.008 8.863 1.00 90.19 68 CYS A N 1
ATOM 518 C CA . CYS A 1 68 ? -8.387 -3.073 7.930 1.00 90.19 68 CYS A CA 1
ATOM 519 C C . CYS A 1 68 ? -8.765 -4.460 8.454 1.00 90.19 68 CYS A C 1
ATOM 521 O O . CYS A 1 68 ? -9.316 -5.252 7.692 1.00 90.19 68 CYS A O 1
ATOM 523 N N . THR A 1 69 ? -8.595 -4.718 9.754 1.00 88.31 69 THR A N 1
ATOM 524 C CA . THR A 1 69 ? -9.034 -5.974 10.388 1.00 88.31 69 THR A CA 1
ATOM 525 C C . THR A 1 69 ? -10.535 -6.211 10.202 1.00 88.31 69 THR A C 1
ATOM 527 O O . THR A 1 69 ? -10.951 -7.326 9.902 1.00 88.31 69 THR A O 1
ATOM 530 N N . VAL A 1 70 ? -11.362 -5.165 10.321 1.00 90.50 70 VAL A N 1
ATOM 531 C CA . VAL A 1 70 ? -12.829 -5.270 10.175 1.00 90.50 70 VAL A CA 1
ATOM 532 C C . VAL A 1 70 ? -13.251 -5.736 8.777 1.00 90.50 70 VAL A C 1
ATOM 534 O O . VAL A 1 70 ? -14.256 -6.430 8.646 1.00 90.50 70 VAL A O 1
ATOM 537 N N . GLN A 1 71 ? -12.499 -5.366 7.742 1.00 88.00 71 GLN A N 1
ATOM 538 C CA . GLN A 1 71 ? -12.817 -5.679 6.345 1.00 88.00 71 GLN A CA 1
ATOM 539 C C . GLN A 1 71 ? -11.910 -6.767 5.742 1.00 88.00 71 GLN A C 1
ATOM 541 O O . GLN A 1 71 ? -11.938 -6.962 4.534 1.00 88.00 71 GLN A O 1
ATOM 546 N N . ASN A 1 72 ? -11.115 -7.471 6.561 1.00 84.62 72 ASN A N 1
ATOM 547 C CA . ASN A 1 72 ? -10.092 -8.431 6.115 1.00 84.62 72 ASN A CA 1
ATOM 548 C C . ASN A 1 72 ? -9.099 -7.853 5.082 1.00 84.62 72 ASN A C 1
ATOM 550 O O . ASN A 1 72 ? -8.598 -8.572 4.221 1.00 84.62 72 ASN A O 1
ATOM 554 N N . CYS A 1 73 ? -8.799 -6.557 5.185 1.00 85.88 73 CYS A N 1
ATOM 555 C CA . CYS A 1 73 ? -7.804 -5.893 4.352 1.00 85.88 73 CYS A CA 1
ATOM 556 C C . CYS A 1 73 ? -6.401 -6.169 4.893 1.00 85.88 73 CYS A C 1
ATOM 558 O O . CYS A 1 73 ? -6.137 -5.992 6.085 1.00 85.88 73 CYS A O 1
ATOM 560 N N . VAL A 1 74 ? -5.483 -6.557 4.014 1.00 85.56 74 VAL A N 1
ATOM 561 C CA . VAL A 1 74 ? -4.078 -6.769 4.372 1.00 85.56 74 VAL A CA 1
ATOM 562 C C . VAL A 1 74 ? -3.315 -5.454 4.305 1.00 85.56 74 VAL A C 1
ATOM 564 O O . VAL A 1 74 ? -3.351 -4.750 3.298 1.00 85.56 74 VAL A O 1
ATOM 567 N N . VAL A 1 75 ? -2.599 -5.125 5.376 1.00 86.69 75 VAL A N 1
ATOM 568 C CA . VAL A 1 75 ? -1.833 -3.879 5.490 1.00 86.69 75 VAL A CA 1
ATOM 569 C C . VAL A 1 75 ? -0.361 -4.159 5.237 1.00 86.69 75 VAL A C 1
ATOM 571 O O . VAL A 1 75 ? 0.232 -4.976 5.925 1.00 86.69 75 VAL A O 1
ATOM 574 N N . ALA A 1 76 ? 0.244 -3.465 4.279 1.00 85.06 76 ALA A N 1
ATOM 575 C CA . ALA A 1 76 ? 1.679 -3.524 4.040 1.00 85.06 76 ALA A CA 1
ATOM 576 C C . ALA A 1 76 ? 2.299 -2.147 4.296 1.00 85.06 76 ALA A C 1
ATOM 578 O O . ALA A 1 76 ? 2.134 -1.229 3.487 1.00 85.06 76 ALA A O 1
ATOM 579 N N . GLU A 1 77 ? 3.010 -2.002 5.415 1.00 86.12 77 GLU A N 1
ATOM 580 C CA . GLU A 1 77 ? 3.818 -0.811 5.681 1.00 86.12 77 GLU A CA 1
ATOM 581 C C . GLU A 1 77 ? 5.112 -0.867 4.863 1.00 86.12 77 GLU A C 1
ATOM 583 O O . GLU A 1 77 ? 5.857 -1.847 4.918 1.00 86.12 77 GLU A O 1
ATOM 588 N N . ILE A 1 78 ? 5.364 0.187 4.086 1.00 83.75 78 ILE A N 1
ATOM 589 C CA . ILE A 1 78 ? 6.529 0.322 3.216 1.00 83.75 78 ILE A CA 1
ATOM 590 C C . ILE A 1 78 ? 7.376 1.489 3.710 1.00 83.75 78 ILE A C 1
ATOM 592 O O . ILE A 1 78 ? 6.923 2.638 3.800 1.00 83.75 78 ILE A O 1
ATOM 596 N N . ASP A 1 79 ? 8.636 1.181 3.984 1.00 80.50 79 ASP A N 1
ATOM 597 C CA . ASP A 1 79 ? 9.630 2.147 4.421 1.00 80.50 79 ASP A CA 1
ATOM 598 C C . ASP A 1 79 ? 10.890 2.091 3.552 1.00 80.50 79 ASP A C 1
ATOM 600 O O . ASP A 1 79 ? 11.062 1.191 2.726 1.00 80.50 79 ASP A O 1
ATOM 604 N N . SER A 1 80 ? 11.776 3.067 3.717 1.00 74.19 80 SER A N 1
ATOM 605 C CA . SER A 1 80 ? 13.075 3.106 3.052 1.00 74.19 80 SER A CA 1
ATOM 606 C C . SER A 1 80 ? 14.167 3.502 4.030 1.00 74.19 80 SER A C 1
ATOM 608 O O . SER A 1 80 ? 13.978 4.300 4.941 1.00 74.19 80 SER A O 1
ATOM 610 N N . LEU A 1 81 ? 15.360 2.972 3.784 1.00 69.38 81 LEU A N 1
ATOM 611 C CA . LEU A 1 81 ? 16.576 3.359 4.498 1.00 69.38 81 LEU A CA 1
ATOM 612 C C . LEU A 1 81 ? 17.091 4.734 4.054 1.00 69.38 81 LEU A C 1
ATOM 614 O O . LEU A 1 81 ? 17.935 5.329 4.721 1.00 69.38 81 LEU A O 1
ATOM 618 N N . SER A 1 82 ? 16.617 5.234 2.910 1.00 65.88 82 SER A N 1
ATOM 619 C CA . SER A 1 82 ? 16.929 6.578 2.436 1.00 65.88 82 SER A CA 1
ATOM 620 C C . SER A 1 82 ? 15.927 7.587 2.985 1.00 65.88 82 SER A C 1
ATOM 622 O O . SER A 1 82 ? 14.732 7.315 3.013 1.00 65.88 82 SER A O 1
ATOM 624 N N . SER A 1 83 ? 16.385 8.800 3.289 1.00 60.50 83 SER A N 1
ATOM 625 C CA . SER A 1 83 ? 15.531 9.901 3.756 1.00 60.50 83 SER A CA 1
ATOM 626 C C . SER A 1 83 ? 14.519 10.423 2.720 1.00 60.50 83 SER A C 1
ATOM 628 O O . SER A 1 83 ? 13.695 11.272 3.051 1.00 60.50 83 SER A O 1
ATOM 630 N N . GLY A 1 84 ? 14.575 9.957 1.468 1.00 66.88 84 GLY A N 1
ATOM 631 C CA . GLY A 1 84 ? 13.683 10.392 0.394 1.00 66.88 84 GLY A CA 1
ATOM 632 C C . GLY A 1 84 ? 12.441 9.511 0.246 1.00 66.88 84 GLY A C 1
ATOM 633 O O . GLY A 1 84 ? 12.550 8.330 -0.078 1.00 66.88 84 GLY A O 1
ATOM 634 N N . SER A 1 85 ? 11.254 10.110 0.373 1.00 76.44 85 SER A N 1
ATOM 635 C CA . SER A 1 85 ? 9.966 9.430 0.150 1.00 76.44 85 SER A CA 1
ATOM 636 C C . SER A 1 85 ? 9.710 9.036 -1.312 1.00 76.44 85 SER A C 1
ATOM 638 O O . SER A 1 85 ? 8.849 8.203 -1.574 1.00 76.44 85 SER A O 1
ATOM 640 N N . GLU A 1 86 ? 10.458 9.587 -2.274 1.00 80.69 86 GLU A N 1
ATOM 641 C CA . GLU A 1 86 ? 10.281 9.290 -3.706 1.00 80.69 86 GLU A CA 1
ATOM 642 C C . GLU A 1 86 ? 10.526 7.814 -4.037 1.00 80.69 86 GLU A C 1
ATOM 644 O O . GLU A 1 86 ? 9.776 7.223 -4.812 1.00 80.69 86 GLU A O 1
ATOM 649 N N . VAL A 1 87 ? 11.528 7.199 -3.397 1.00 76.69 87 VAL A N 1
ATOM 650 C CA . VAL A 1 87 ? 11.834 5.762 -3.517 1.00 76.69 87 VAL A CA 1
ATOM 651 C C . VAL A 1 87 ? 10.605 4.937 -3.157 1.00 76.69 87 VAL A C 1
ATOM 653 O O . VAL A 1 87 ? 10.184 4.056 -3.903 1.00 76.69 87 VAL A O 1
ATOM 656 N N . ILE A 1 88 ? 9.998 5.269 -2.021 1.00 82.56 88 ILE A N 1
ATOM 657 C CA . ILE A 1 88 ? 8.846 4.557 -1.477 1.00 82.56 88 ILE A CA 1
ATOM 658 C C . ILE A 1 88 ? 7.640 4.752 -2.387 1.00 82.56 88 ILE A C 1
ATOM 660 O O . ILE A 1 88 ? 6.945 3.791 -2.700 1.00 82.56 88 ILE A O 1
ATOM 664 N N . TYR A 1 89 ? 7.420 5.969 -2.879 1.00 85.62 89 TYR A N 1
ATOM 665 C CA . TYR A 1 89 ? 6.296 6.256 -3.765 1.00 85.62 89 TYR A CA 1
ATOM 666 C C . TYR A 1 89 ? 6.410 5.520 -5.093 1.00 85.62 89 TYR A C 1
ATOM 668 O O . TYR A 1 89 ? 5.428 4.936 -5.547 1.00 85.62 89 TYR A O 1
ATOM 676 N N . ASN A 1 90 ? 7.610 5.463 -5.669 1.00 79.88 90 ASN A N 1
ATOM 677 C CA . ASN A 1 90 ? 7.865 4.667 -6.863 1.00 79.88 90 ASN A CA 1
ATOM 678 C C . ASN A 1 90 ? 7.588 3.181 -6.607 1.00 79.88 90 ASN A C 1
ATOM 680 O O . ASN A 1 90 ? 6.922 2.543 -7.420 1.00 79.88 90 ASN A O 1
ATOM 684 N N . VAL A 1 91 ? 8.033 2.631 -5.473 1.00 79.31 91 VAL A N 1
ATOM 685 C CA . VAL A 1 91 ? 7.747 1.235 -5.099 1.00 79.31 91 VAL A CA 1
ATOM 686 C C . VAL A 1 91 ? 6.240 0.998 -4.966 1.00 79.31 91 VAL A C 1
ATOM 688 O O . VAL A 1 91 ? 5.717 0.069 -5.578 1.00 79.31 91 VAL A O 1
ATOM 691 N N . MET A 1 92 ? 5.524 1.856 -4.236 1.00 85.25 92 MET A N 1
ATOM 692 C CA . MET A 1 92 ? 4.073 1.745 -4.040 1.00 85.25 92 MET A CA 1
ATOM 693 C C . MET A 1 92 ? 3.297 1.817 -5.362 1.00 85.25 92 MET A C 1
ATOM 695 O O . MET A 1 92 ? 2.398 1.006 -5.587 1.00 85.25 92 MET A O 1
ATOM 699 N N . LEU A 1 93 ? 3.658 2.751 -6.251 1.00 83.88 93 LEU A N 1
ATOM 700 C CA . LEU A 1 93 ? 3.046 2.890 -7.576 1.00 83.88 93 LEU A CA 1
ATOM 701 C C . LEU A 1 93 ? 3.289 1.655 -8.444 1.00 83.88 93 LEU A C 1
ATOM 703 O O . LEU A 1 93 ? 2.355 1.163 -9.068 1.00 83.88 93 LEU A O 1
ATOM 707 N N . ASN A 1 94 ? 4.517 1.129 -8.462 1.00 78.44 94 ASN A N 1
ATOM 708 C CA . ASN A 1 94 ? 4.848 -0.061 -9.247 1.00 78.44 94 ASN A CA 1
ATOM 709 C C . ASN A 1 94 ? 4.148 -1.317 -8.712 1.00 78.44 94 ASN A C 1
ATOM 711 O O . ASN A 1 94 ? 3.661 -2.119 -9.508 1.00 78.44 94 ASN A O 1
ATOM 715 N N . LEU A 1 95 ? 4.068 -1.484 -7.385 1.00 78.88 95 LEU A N 1
ATOM 716 C CA . LEU A 1 95 ? 3.316 -2.580 -6.765 1.00 78.88 95 LEU A CA 1
ATOM 717 C C . LEU A 1 95 ? 1.844 -2.515 -7.154 1.00 78.88 95 LEU A C 1
ATOM 719 O O . LEU A 1 95 ? 1.303 -3.494 -7.662 1.00 78.88 95 LEU A O 1
ATOM 723 N N . LYS A 1 96 ? 1.211 -1.352 -6.966 1.00 84.31 96 LYS A N 1
ATOM 724 C CA . LYS A 1 96 ? -0.195 -1.174 -7.317 1.00 84.31 96 LYS A CA 1
ATOM 725 C C . LYS A 1 96 ? -0.436 -1.387 -8.812 1.00 84.31 96 LYS A C 1
ATOM 727 O O . LYS A 1 96 ? -1.320 -2.153 -9.161 1.00 84.31 96 LYS A O 1
ATOM 732 N N . ALA A 1 97 ? 0.369 -0.781 -9.685 1.00 79.12 97 ALA A N 1
ATOM 733 C CA . ALA A 1 97 ? 0.203 -0.913 -11.131 1.00 79.12 97 ALA A CA 1
ATOM 734 C C . ALA A 1 97 ? 0.288 -2.374 -11.602 1.00 79.12 97 ALA A C 1
ATOM 736 O O . ALA A 1 97 ? -0.503 -2.777 -12.447 1.00 79.12 97 ALA A O 1
ATOM 737 N N . LYS A 1 98 ? 1.201 -3.177 -11.035 1.00 73.81 98 LYS A N 1
ATOM 738 C CA . LYS A 1 98 ? 1.315 -4.613 -11.347 1.00 73.81 98 LYS A CA 1
ATOM 739 C C . LYS A 1 98 ? 0.136 -5.433 -10.819 1.00 73.81 98 LYS A C 1
ATOM 741 O O . LYS A 1 98 ? -0.292 -6.369 -11.483 1.00 73.81 98 LYS A O 1
ATOM 746 N N . LEU A 1 99 ? -0.381 -5.099 -9.636 1.00 75.06 99 LEU A N 1
ATOM 747 C CA . LEU A 1 99 ? -1.563 -5.764 -9.080 1.00 75.06 99 LEU A CA 1
ATOM 748 C C . LEU A 1 99 ? -2.837 -5.397 -9.864 1.00 75.06 99 LEU A C 1
ATOM 750 O O . LEU A 1 99 ? -3.677 -6.261 -10.090 1.00 75.06 99 LEU A O 1
ATOM 754 N N . ASP A 1 100 ? -2.950 -4.150 -10.330 1.00 76.00 100 ASP A N 1
ATOM 755 C CA . ASP A 1 100 ? -4.098 -3.659 -11.104 1.00 76.00 100 ASP A CA 1
ATOM 756 C C . ASP A 1 100 ? -4.085 -4.137 -12.573 1.00 76.00 100 ASP A C 1
ATOM 758 O O . ASP A 1 100 ? -5.149 -4.319 -13.176 1.00 76.00 100 ASP A O 1
ATOM 762 N N . SER A 1 101 ? -2.903 -4.315 -13.185 1.00 69.19 101 SER A N 1
ATOM 763 C CA . SER A 1 101 ? -2.776 -4.606 -14.622 1.00 69.19 101 SER A CA 1
ATOM 764 C C . SER A 1 101 ? -3.148 -6.038 -15.009 1.00 69.19 101 SER A C 1
ATOM 766 O O . SER A 1 101 ? -3.288 -6.313 -16.200 1.00 69.19 101 SER A O 1
ATOM 768 N N . ASN A 1 102 ? -3.304 -6.956 -14.046 1.00 59.50 102 ASN A N 1
ATOM 769 C CA . ASN A 1 102 ? -3.400 -8.405 -14.279 1.00 59.50 102 ASN A CA 1
ATOM 770 C C . ASN A 1 102 ? -2.248 -8.984 -15.134 1.00 59.50 102 ASN A C 1
ATOM 772 O O . ASN A 1 102 ? -2.275 -10.169 -15.475 1.00 59.50 102 ASN A O 1
ATOM 776 N N . GLU A 1 103 ? -1.226 -8.192 -15.478 1.00 50.66 103 GLU A N 1
ATOM 777 C CA . GLU A 1 103 ? 0.018 -8.702 -16.031 1.00 50.66 103 GLU A CA 1
ATOM 778 C C . GLU A 1 103 ? 0.775 -9.316 -14.862 1.00 50.66 103 GLU A C 1
ATOM 780 O O . GLU A 1 103 ? 1.509 -8.630 -14.150 1.00 50.66 103 GLU A O 1
ATOM 785 N N . MET A 1 104 ? 0.588 -10.621 -14.649 1.00 44.62 104 MET A N 1
ATOM 786 C CA . MET A 1 104 ? 1.582 -11.400 -13.922 1.00 44.62 104 MET A CA 1
ATOM 787 C C . MET A 1 104 ? 2.921 -11.122 -14.605 1.00 44.62 104 MET A C 1
ATOM 789 O O . MET A 1 104 ? 3.085 -11.486 -15.774 1.00 44.62 104 MET A O 1
ATOM 793 N N . PRO A 1 105 ? 3.892 -10.473 -13.939 1.00 42.31 105 PRO A N 1
ATOM 794 C CA . PRO A 1 105 ? 5.236 -10.484 -14.469 1.00 42.31 105 PRO A CA 1
ATOM 795 C C . PRO A 1 105 ? 5.613 -11.963 -14.546 1.00 42.31 105 PRO A C 1
ATOM 797 O O . PRO A 1 105 ? 5.466 -12.673 -13.551 1.00 42.31 105 PRO A O 1
ATOM 800 N N . ASN A 1 106 ? 6.134 -12.430 -15.680 1.00 41.47 106 ASN A N 1
ATOM 801 C CA . ASN A 1 106 ? 6.718 -13.774 -15.851 1.00 41.47 106 ASN A CA 1
ATOM 802 C C . ASN A 1 106 ? 7.900 -14.071 -14.885 1.00 41.47 106 ASN A C 1
ATOM 804 O O . ASN A 1 106 ? 8.676 -14.999 -15.086 1.00 41.47 106 ASN A O 1
ATOM 808 N N . ASN A 1 107 ? 8.083 -13.238 -13.868 1.00 39.78 107 ASN A N 1
ATOM 809 C CA . ASN A 1 107 ? 9.228 -13.086 -12.997 1.00 39.78 107 ASN A CA 1
ATOM 810 C C . ASN A 1 107 ? 8.833 -12.561 -11.599 1.00 39.78 107 ASN A C 1
ATOM 812 O O . ASN A 1 107 ? 9.709 -12.248 -10.799 1.00 39.78 107 ASN A O 1
ATOM 816 N N . LEU A 1 108 ? 7.539 -12.515 -11.261 1.00 38.50 108 LEU A N 1
ATOM 817 C CA . LEU A 1 108 ? 7.107 -12.541 -9.867 1.00 38.50 108 LEU A CA 1
ATOM 818 C C . LEU A 1 108 ? 6.187 -13.746 -9.691 1.00 38.50 108 LEU A C 1
ATOM 820 O O . LEU A 1 108 ? 4.990 -13.667 -9.967 1.00 38.50 108 LEU A O 1
ATOM 824 N N . ASP A 1 109 ? 6.726 -14.819 -9.111 1.00 40.03 109 ASP A N 1
ATOM 825 C CA . ASP A 1 109 ? 5.971 -15.469 -8.046 1.00 40.03 109 ASP A CA 1
ATOM 826 C C . ASP A 1 109 ? 5.640 -14.332 -7.080 1.00 40.03 109 ASP A C 1
ATOM 828 O O . ASP A 1 109 ? 6.502 -13.869 -6.328 1.00 40.03 109 ASP A O 1
ATOM 832 N N . VAL A 1 110 ? 4.438 -13.762 -7.201 1.00 42.75 110 VAL A N 1
ATOM 833 C CA . VAL A 1 110 ? 3.911 -12.850 -6.197 1.00 42.75 110 VAL A CA 1
ATOM 834 C C . VAL A 1 110 ? 3.841 -13.719 -4.961 1.00 42.75 110 VAL A C 1
ATOM 836 O O . VAL A 1 110 ? 2.882 -14.463 -4.762 1.00 42.75 110 VAL A O 1
ATOM 839 N N . VAL A 1 111 ? 4.916 -13.692 -4.171 1.00 49.41 111 VAL A N 1
ATOM 840 C CA . VAL A 1 111 ? 4.882 -14.181 -2.810 1.00 49.41 111 VAL A CA 1
ATOM 841 C C . VAL A 1 111 ? 3.663 -13.506 -2.233 1.00 49.41 111 VAL A C 1
ATOM 843 O O . VAL A 1 111 ? 3.574 -12.276 -2.275 1.00 49.41 111 VAL A O 1
ATOM 846 N N . ASP A 1 112 ? 2.702 -14.325 -1.811 1.00 54.44 112 ASP A N 1
ATOM 847 C CA . ASP A 1 112 ? 1.439 -13.856 -1.281 1.00 54.44 112 ASP A CA 1
ATOM 848 C C . ASP A 1 112 ? 1.769 -12.733 -0.296 1.00 54.44 112 ASP A C 1
ATOM 850 O O . ASP A 1 112 ? 2.412 -12.971 0.728 1.00 54.44 112 ASP A O 1
ATOM 854 N N . LEU A 1 113 ? 1.439 -11.485 -0.652 1.00 53.78 113 LEU A N 1
ATOM 855 C CA . LEU A 1 113 ? 1.781 -10.332 0.178 1.00 53.78 113 LEU A CA 1
ATOM 856 C C . LEU A 1 113 ? 1.197 -10.536 1.576 1.00 53.78 113 LEU A C 1
ATOM 858 O O . LEU A 1 113 ? 1.812 -10.136 2.554 1.00 53.78 113 LEU A O 1
ATOM 862 N N . ARG A 1 114 ? 0.087 -11.276 1.689 1.00 53.81 114 ARG A N 1
ATOM 863 C CA . ARG A 1 114 ? -0.494 -11.703 2.963 1.00 53.81 114 ARG A CA 1
ATOM 864 C C . ARG A 1 114 ? 0.447 -12.628 3.735 1.00 53.81 114 ARG A C 1
ATOM 866 O O . ARG A 1 114 ? 0.580 -12.469 4.941 1.00 53.81 114 ARG A O 1
ATOM 873 N N . HIS A 1 115 ? 1.142 -13.542 3.062 1.00 52.81 115 HIS A N 1
ATOM 874 C CA . HIS A 1 115 ? 2.160 -14.399 3.671 1.00 52.81 115 HIS A CA 1
ATOM 875 C C . HIS A 1 115 ? 3.413 -13.606 4.077 1.00 52.81 115 HIS A C 1
ATOM 877 O O . HIS A 1 115 ? 3.906 -13.801 5.185 1.00 52.81 115 HIS A O 1
ATOM 883 N N . LEU A 1 116 ? 3.900 -12.663 3.260 1.00 55.75 116 LEU A N 1
ATOM 884 C CA . LEU A 1 116 ? 5.025 -11.793 3.653 1.00 55.75 116 LEU A CA 1
ATOM 885 C C . LEU A 1 116 ? 4.674 -10.942 4.871 1.00 55.75 116 LEU A C 1
ATOM 887 O O . LEU A 1 116 ? 5.384 -10.977 5.873 1.00 55.75 116 LEU A O 1
ATOM 891 N N . VAL A 1 117 ? 3.536 -10.257 4.818 1.00 54.25 117 VAL A N 1
ATOM 892 C CA . VAL A 1 117 ? 3.030 -9.407 5.902 1.00 54.25 117 VAL A CA 1
ATOM 893 C C . VAL A 1 117 ? 2.716 -10.230 7.159 1.00 54.25 117 VAL A C 1
ATOM 895 O O . VAL A 1 117 ? 2.933 -9.761 8.271 1.00 54.25 117 VAL A O 1
ATOM 898 N N . SER A 1 118 ? 2.286 -11.492 7.030 1.00 53.53 118 SER A N 1
ATOM 899 C CA . SER A 1 118 ? 2.078 -12.366 8.199 1.00 53.53 118 SER A CA 1
ATOM 900 C C . SER A 1 118 ? 3.366 -12.677 8.970 1.00 53.53 118 SER A C 1
ATOM 902 O O . SER A 1 118 ? 3.309 -13.080 10.130 1.00 53.53 118 SER A O 1
ATOM 904 N N . THR A 1 119 ? 4.524 -12.483 8.332 1.00 51.53 119 THR A N 1
ATOM 905 C CA . THR A 1 119 ? 5.840 -12.786 8.904 1.00 51.53 119 THR A CA 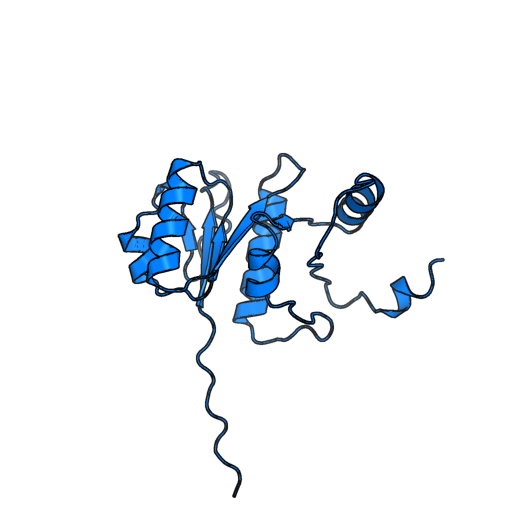1
ATOM 906 C C . THR A 1 119 ? 6.662 -11.550 9.269 1.00 51.53 119 THR A C 1
ATOM 908 O O . THR A 1 119 ? 7.632 -11.673 10.015 1.00 51.53 119 THR A O 1
ATOM 911 N N . THR A 1 120 ? 6.285 -10.362 8.783 1.00 55.97 120 THR A N 1
ATOM 912 C CA . THR A 1 120 ? 6.952 -9.095 9.107 1.00 55.97 120 THR A CA 1
ATOM 913 C C . THR A 1 120 ? 5.960 -7.936 9.144 1.00 55.97 120 THR A C 1
ATOM 915 O O . THR A 1 120 ? 5.113 -7.794 8.268 1.00 55.97 120 THR A O 1
A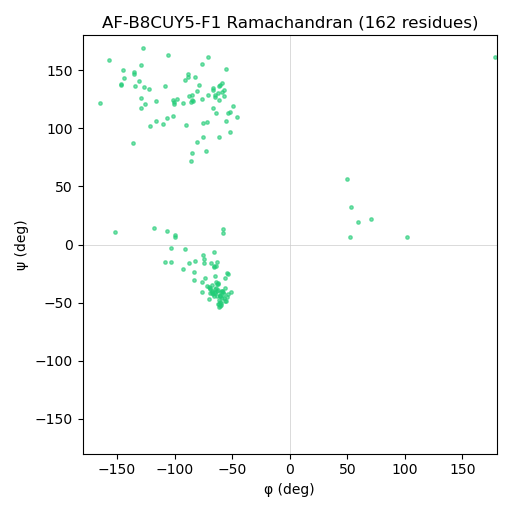TOM 918 N N . SER A 1 121 ? 6.104 -7.063 10.142 1.00 58.12 121 SER A N 1
ATOM 919 C CA . SER A 1 121 ? 5.319 -5.832 10.272 1.00 58.1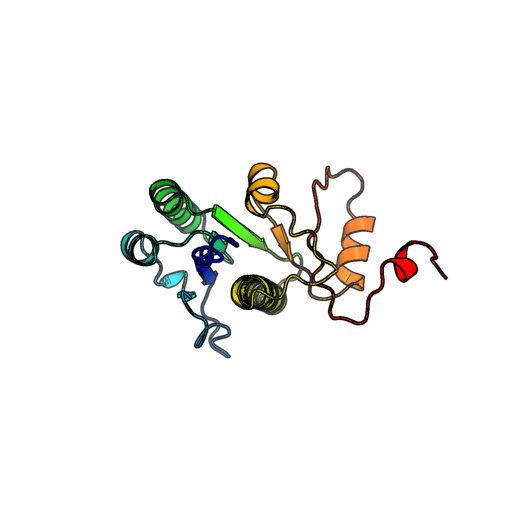2 121 SER A CA 1
ATOM 920 C C . SER A 1 121 ? 5.747 -4.728 9.298 1.00 58.12 121 SER A C 1
ATOM 922 O O . SER A 1 121 ? 5.069 -3.713 9.212 1.00 58.12 121 SER A O 1
ATOM 924 N N . GLN A 1 122 ? 6.866 -4.895 8.581 1.00 65.69 122 GLN A N 1
ATOM 925 C CA . GLN A 1 122 ? 7.438 -3.847 7.735 1.00 65.69 122 GLN A CA 1
ATOM 926 C C . GLN A 1 122 ? 8.120 -4.423 6.486 1.00 65.69 122 GLN A C 1
ATOM 928 O O . GLN A 1 122 ? 8.850 -5.418 6.564 1.00 65.69 122 GLN A O 1
ATOM 933 N N . LEU A 1 123 ? 7.907 -3.770 5.341 1.00 73.06 123 LEU A N 1
ATOM 934 C CA . LEU A 1 123 ? 8.604 -4.019 4.080 1.00 73.06 123 LEU A CA 1
ATOM 935 C C . LEU A 1 123 ? 9.567 -2.865 3.783 1.00 73.06 123 LEU A C 1
ATOM 937 O O . LEU A 1 123 ? 9.209 -1.694 3.908 1.00 73.06 123 LEU A O 1
ATOM 941 N N . ILE A 1 124 ? 10.782 -3.194 3.346 1.00 70.75 124 ILE A N 1
ATOM 942 C CA . ILE A 1 124 ? 11.781 -2.200 2.941 1.00 70.75 124 ILE A CA 1
ATOM 943 C C . ILE A 1 124 ? 11.800 -2.098 1.415 1.00 70.75 124 ILE A C 1
ATOM 945 O O . ILE A 1 124 ? 12.035 -3.088 0.721 1.00 70.75 124 ILE A O 1
ATOM 949 N N . GLY A 1 125 ? 11.535 -0.899 0.900 1.00 69.81 125 GLY A N 1
ATOM 950 C CA . GLY A 1 125 ? 11.524 -0.589 -0.525 1.00 69.81 125 GLY A CA 1
ATOM 951 C C . GLY A 1 125 ? 12.879 -0.103 -1.039 1.00 69.81 125 GLY A C 1
ATOM 952 O O . GLY A 1 125 ? 13.561 0.692 -0.392 1.00 69.81 125 GLY A O 1
ATOM 953 N N . PHE A 1 126 ? 13.234 -0.535 -2.249 1.00 69.50 126 PHE A N 1
ATOM 954 C CA . PHE A 1 126 ? 14.434 -0.110 -2.971 1.00 69.50 126 PHE A CA 1
ATOM 955 C C . PHE A 1 126 ? 14.064 0.281 -4.405 1.00 69.50 126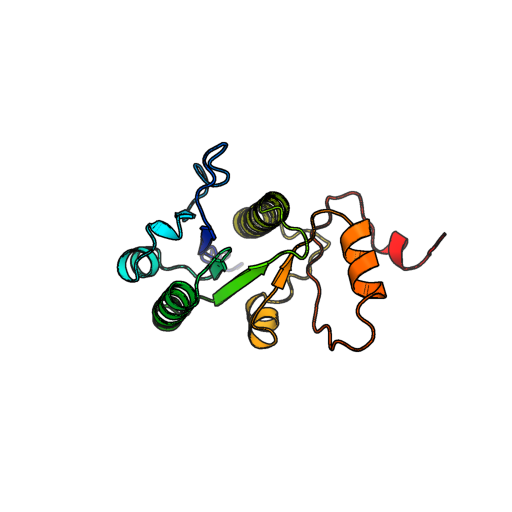 PHE A C 1
ATOM 957 O O . PHE A 1 126 ? 13.254 -0.385 -5.043 1.00 69.50 126 PHE A O 1
ATOM 964 N N . ASP A 1 127 ? 14.680 1.343 -4.919 1.00 66.50 127 ASP A N 1
ATOM 965 C CA . ASP A 1 127 ? 14.531 1.830 -6.299 1.00 66.50 127 ASP A CA 1
ATOM 966 C C . ASP A 1 127 ? 15.730 1.477 -7.195 1.00 66.50 127 ASP A C 1
ATOM 968 O O . ASP A 1 127 ? 15.725 1.787 -8.384 1.00 66.50 127 ASP A O 1
ATOM 972 N N . SER A 1 128 ? 16.770 0.840 -6.646 1.00 67.12 128 SER A N 1
ATOM 973 C CA . SER A 1 128 ? 17.922 0.376 -7.416 1.00 67.12 128 SER A CA 1
ATOM 974 C C . SER A 1 128 ? 18.487 -0.940 -6.887 1.00 67.12 128 SER A C 1
ATOM 976 O O . SER A 1 128 ? 18.458 -1.226 -5.687 1.00 67.12 128 SER A O 1
ATOM 978 N N . HIS A 1 129 ? 19.062 -1.721 -7.805 1.00 69.06 129 HIS A N 1
ATOM 979 C CA . HIS A 1 129 ? 19.787 -2.949 -7.484 1.00 69.06 129 HIS A CA 1
ATOM 980 C C . HIS A 1 129 ? 20.912 -2.715 -6.484 1.00 69.06 129 HIS A C 1
ATOM 982 O O . HIS A 1 129 ? 21.029 -3.434 -5.500 1.00 69.06 129 HIS A O 1
ATOM 988 N N . GLU A 1 130 ? 21.739 -1.703 -6.735 1.00 74.12 130 GLU A N 1
ATOM 989 C CA . GLU A 1 130 ? 22.925 -1.417 -5.933 1.00 74.12 130 GLU A CA 1
ATOM 990 C C . GLU A 1 130 ? 22.565 -1.195 -4.460 1.00 74.12 130 GLU A C 1
ATOM 992 O O . GLU A 1 130 ? 23.221 -1.747 -3.576 1.00 74.12 130 GLU A O 1
ATOM 997 N N . LYS A 1 131 ? 21.480 -0.456 -4.190 1.00 69.88 131 LYS A N 1
ATOM 998 C CA . LYS A 1 131 ? 21.000 -0.202 -2.827 1.00 69.88 131 LYS A CA 1
ATOM 999 C C . LYS A 1 131 ? 20.469 -1.473 -2.167 1.00 69.88 131 LYS A C 1
ATOM 1001 O O . LYS A 1 131 ? 20.779 -1.710 -1.001 1.00 69.88 131 LYS A O 1
ATOM 1006 N N . LEU A 1 132 ? 19.720 -2.300 -2.903 1.00 75.88 132 LEU A N 1
ATOM 1007 C CA . LEU A 1 132 ? 19.237 -3.588 -2.401 1.00 75.88 132 LEU A CA 1
ATOM 1008 C C . LEU A 1 132 ? 20.404 -4.516 -2.038 1.00 75.88 132 LEU A C 1
ATOM 1010 O O . LEU A 1 132 ? 20.458 -5.030 -0.924 1.00 75.88 132 LEU A O 1
ATOM 1014 N N . PHE A 1 133 ? 21.359 -4.712 -2.947 1.00 73.19 133 PHE A N 1
ATOM 1015 C CA . PHE A 1 133 ? 22.498 -5.600 -2.707 1.00 73.19 133 PHE A CA 1
ATOM 1016 C C . PHE A 1 133 ? 23.400 -5.088 -1.587 1.00 73.19 133 PHE A C 1
ATOM 1018 O O . PHE A 1 133 ? 23.808 -5.872 -0.731 1.00 73.19 133 PHE A O 1
ATOM 1025 N N . SER A 1 134 ? 23.651 -3.779 -1.544 1.00 77.25 134 SER A N 1
ATOM 1026 C CA . SER A 1 134 ? 24.409 -3.156 -0.454 1.00 77.25 134 SER A CA 1
ATOM 1027 C C . SER A 1 134 ? 23.730 -3.377 0.899 1.00 77.25 134 SER A C 1
ATOM 1029 O O . SER A 1 134 ? 24.398 -3.713 1.876 1.00 77.25 134 SER A O 1
ATOM 1031 N N . TYR A 1 135 ? 22.397 -3.264 0.957 1.00 76.69 135 TYR A N 1
ATOM 1032 C CA . TYR A 1 135 ? 21.632 -3.600 2.156 1.00 76.69 135 TYR A CA 1
ATOM 1033 C C . TYR A 1 135 ? 21.799 -5.075 2.530 1.00 76.69 135 TYR A C 1
ATOM 1035 O O . TYR A 1 135 ? 22.238 -5.360 3.642 1.00 76.69 135 TYR A O 1
ATOM 1043 N N . LEU A 1 136 ? 21.541 -6.003 1.605 1.00 74.38 136 LEU A N 1
ATOM 1044 C CA . LEU A 1 136 ? 21.655 -7.446 1.858 1.00 74.38 136 LEU A CA 1
ATOM 1045 C C . LEU A 1 136 ? 23.052 -7.853 2.354 1.00 74.38 136 LEU A C 1
ATOM 1047 O O . LEU A 1 136 ? 23.162 -8.704 3.231 1.00 74.38 136 LEU A O 1
ATOM 1051 N N . GLN A 1 137 ? 24.111 -7.228 1.836 1.00 75.88 137 GLN A N 1
ATOM 1052 C CA . GLN A 1 137 ? 25.485 -7.462 2.294 1.00 75.88 137 GLN A CA 1
ATOM 1053 C C . GLN A 1 137 ? 25.758 -6.866 3.683 1.00 75.88 137 GLN A C 1
ATOM 1055 O O . GLN A 1 137 ? 26.505 -7.450 4.468 1.00 75.88 137 GLN A O 1
ATOM 1060 N N . SER A 1 138 ? 25.167 -5.709 3.999 1.00 76.12 138 SER A N 1
ATOM 1061 C CA . SER A 1 138 ? 25.354 -5.040 5.293 1.00 76.12 138 SER A CA 1
ATOM 1062 C C . SER A 1 138 ? 24.623 -5.735 6.445 1.00 76.12 138 SER A C 1
ATOM 1064 O O . SER A 1 138 ? 25.074 -5.686 7.591 1.00 76.12 138 SER A O 1
ATOM 1066 N N . VAL A 1 139 ? 23.512 -6.412 6.153 1.00 70.12 139 VAL A N 1
ATOM 1067 C CA . VAL A 1 139 ? 22.651 -7.045 7.152 1.00 70.12 139 VAL A CA 1
ATOM 1068 C C . VAL A 1 139 ? 23.181 -8.443 7.471 1.00 70.12 139 VAL A C 1
ATOM 1070 O O . VAL A 1 139 ? 22.623 -9.474 7.102 1.00 70.12 139 VAL A O 1
ATOM 1073 N N . THR A 1 140 ? 24.304 -8.489 8.179 1.00 54.19 140 THR A N 1
ATOM 1074 C CA . THR A 1 140 ? 24.847 -9.736 8.722 1.00 54.19 140 THR A CA 1
ATOM 1075 C C . THR A 1 140 ? 24.020 -10.162 9.939 1.00 54.19 140 THR A C 1
ATOM 1077 O O . THR A 1 140 ? 24.129 -9.585 11.016 1.00 54.19 140 THR A O 1
ATOM 1080 N N . GLY A 1 141 ? 23.169 -11.179 9.765 1.00 56.38 141 GLY A N 1
ATOM 1081 C CA . GLY A 1 141 ? 22.445 -11.837 10.862 1.00 56.38 141 GLY A CA 1
ATOM 1082 C C . GLY A 1 141 ? 20.971 -11.461 11.049 1.00 56.38 141 GLY A C 1
ATOM 1083 O O . GLY A 1 141 ? 20.370 -11.931 12.014 1.00 56.38 141 GLY A O 1
ATOM 1084 N N . ALA A 1 142 ? 20.353 -10.673 10.160 1.00 56.59 142 ALA A N 1
ATOM 1085 C CA . ALA A 1 142 ? 18.891 -10.577 10.172 1.00 56.59 142 ALA A CA 1
ATOM 1086 C C . ALA A 1 142 ? 18.270 -11.794 9.481 1.00 56.59 142 ALA A C 1
ATOM 1088 O O . ALA A 1 142 ? 18.707 -12.207 8.407 1.00 56.59 142 ALA A O 1
ATOM 1089 N N . ASN A 1 143 ? 17.208 -12.331 10.079 1.00 55.34 143 ASN A N 1
ATOM 1090 C CA . ASN A 1 143 ? 16.339 -13.308 9.431 1.00 55.34 143 ASN A CA 1
ATOM 1091 C C . ASN A 1 143 ? 15.502 -12.585 8.369 1.00 55.34 143 ASN A C 1
ATOM 1093 O O . ASN A 1 143 ? 14.361 -12.201 8.619 1.00 55.34 143 ASN A O 1
ATOM 1097 N N . LEU A 1 144 ? 16.093 -12.343 7.199 1.00 57.69 144 LEU A N 1
ATOM 1098 C CA . LEU A 1 144 ? 15.378 -11.803 6.051 1.00 57.69 144 LEU A CA 1
ATOM 1099 C C . LEU A 1 144 ? 14.459 -12.902 5.495 1.00 57.69 144 LEU A C 1
ATOM 1101 O O . LEU A 1 144 ? 14.930 -13.857 4.884 1.00 57.69 144 LEU A O 1
ATOM 1105 N N . LEU A 1 145 ? 13.153 -12.789 5.745 1.00 52.28 145 LEU A N 1
ATOM 1106 C CA . LEU A 1 145 ? 12.171 -13.813 5.359 1.00 52.28 145 LEU A CA 1
ATOM 1107 C C . LEU A 1 145 ? 11.724 -13.706 3.892 1.00 52.28 145 LEU A C 1
ATOM 1109 O O . LEU A 1 145 ? 11.159 -14.654 3.353 1.00 52.28 145 LEU A O 1
ATOM 1113 N N . GLY A 1 146 ? 12.008 -12.585 3.226 1.00 54.12 146 GLY A N 1
ATOM 1114 C CA . GLY A 1 146 ? 11.735 -12.404 1.804 1.00 54.12 146 GLY A CA 1
ATOM 1115 C C . GLY A 1 146 ? 12.116 -11.016 1.296 1.00 54.12 146 GLY A C 1
ATOM 1116 O O . GLY A 1 146 ? 12.282 -10.075 2.071 1.00 54.12 146 GLY A O 1
ATOM 1117 N N . CYS A 1 147 ? 12.260 -10.894 -0.022 1.00 56.22 147 CYS A N 1
ATOM 1118 C CA . CYS A 1 147 ? 12.490 -9.636 -0.725 1.00 56.22 147 CYS A CA 1
ATOM 1119 C C . CYS 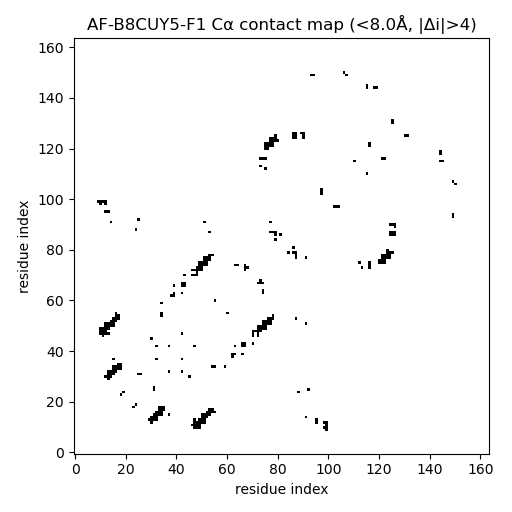A 1 147 ? 11.567 -9.586 -1.945 1.00 56.22 147 CYS A C 1
ATOM 1121 O O . CYS A 1 147 ? 11.444 -10.580 -2.659 1.00 56.22 147 CYS A O 1
ATOM 1123 N N . ILE A 1 148 ? 10.928 -8.439 -2.188 1.00 59.50 148 ILE A N 1
ATOM 1124 C CA . ILE A 1 148 ? 10.189 -8.195 -3.427 1.00 59.50 148 ILE A CA 1
ATOM 1125 C C . ILE A 1 148 ? 11.063 -7.328 -4.316 1.00 59.50 148 ILE A C 1
ATOM 1127 O O . ILE A 1 148 ? 11.271 -6.147 -4.038 1.00 59.50 148 ILE A O 1
ATOM 1131 N N . PHE A 1 149 ? 11.555 -7.922 -5.397 1.00 56.56 149 PHE A N 1
ATOM 1132 C CA . PHE A 1 149 ? 12.322 -7.210 -6.399 1.00 56.56 149 PHE A CA 1
ATOM 1133 C C . PHE A 1 149 ? 11.478 -7.007 -7.661 1.00 56.56 149 PHE A C 1
ATOM 1135 O O . PHE A 1 149 ? 11.171 -7.950 -8.388 1.00 56.56 149 PHE A O 1
ATOM 1142 N N . LEU A 1 150 ? 11.069 -5.763 -7.915 1.00 54.47 150 LEU A N 1
ATOM 1143 C CA . LEU A 1 150 ? 10.254 -5.407 -9.077 1.00 54.47 150 LEU A CA 1
ATOM 1144 C C . LEU A 1 150 ? 11.165 -5.168 -10.282 1.00 54.47 150 LEU A C 1
ATOM 1146 O O . LEU A 1 150 ? 11.463 -4.033 -10.643 1.00 54.47 150 LEU A O 1
ATOM 1150 N N . ALA A 1 151 ? 11.620 -6.257 -10.895 1.00 48.84 151 ALA A N 1
ATOM 1151 C CA . ALA A 1 151 ? 12.372 -6.206 -12.139 1.00 48.84 151 ALA A CA 1
ATOM 1152 C C . ALA A 1 151 ? 11.524 -5.602 -13.278 1.00 48.84 151 ALA A C 1
ATOM 1154 O O . ALA A 1 151 ? 10.390 -6.027 -13.526 1.00 48.84 151 ALA A O 1
ATOM 1155 N N . HIS A 1 152 ? 12.087 -4.627 -13.995 1.00 47.75 152 HIS A N 1
ATOM 1156 C CA . HIS A 1 152 ? 11.685 -4.316 -15.369 1.00 47.75 152 HIS A CA 1
ATOM 1157 C C . HIS A 1 152 ? 12.288 -5.379 -16.309 1.00 47.75 152 HIS A C 1
ATOM 1159 O O . HIS A 1 152 ? 13.293 -5.996 -15.962 1.00 47.75 152 HIS A O 1
ATOM 1165 N N . GLY A 1 153 ? 11.672 -5.604 -17.474 1.00 44.38 153 GLY A N 1
ATOM 1166 C CA . GLY A 1 153 ? 11.824 -6.782 -18.351 1.00 44.38 153 GLY A CA 1
ATOM 1167 C C . GLY A 1 153 ? 13.211 -7.169 -18.900 1.00 44.38 153 GLY A C 1
ATOM 1168 O O . GLY A 1 153 ? 13.263 -8.069 -19.727 1.00 44.38 153 GLY A O 1
ATOM 1169 N N . ASP A 1 154 ? 14.309 -6.566 -18.443 1.00 50.38 154 ASP A N 1
ATOM 1170 C CA . ASP A 1 154 ? 15.680 -6.865 -18.897 1.00 50.38 154 ASP A CA 1
ATOM 1171 C C . ASP A 1 154 ? 16.466 -7.794 -17.955 1.00 50.38 154 ASP A C 1
ATOM 1173 O O . ASP A 1 154 ? 17.659 -8.020 -18.147 1.00 50.38 154 ASP A O 1
ATOM 1177 N N . ILE A 1 155 ? 15.825 -8.333 -16.918 1.00 48.56 155 ILE A N 1
ATOM 1178 C CA . ILE A 1 155 ? 16.502 -9.136 -15.896 1.00 48.56 155 ILE A CA 1
ATOM 1179 C C . ILE A 1 155 ? 16.062 -10.590 -16.039 1.00 48.56 155 ILE A C 1
ATOM 1181 O O . ILE A 1 155 ? 14.951 -10.958 -15.646 1.00 48.56 155 ILE A O 1
ATOM 1185 N N . SER A 1 156 ? 16.938 -11.414 -16.618 1.00 46.56 156 SER A N 1
ATOM 1186 C CA . SER A 1 156 ? 16.763 -12.865 -16.667 1.00 46.56 156 SER A CA 1
ATOM 1187 C C . SER A 1 156 ? 17.362 -13.518 -15.417 1.00 46.56 156 SER A C 1
ATOM 1189 O O . SER A 1 156 ? 18.378 -13.070 -14.886 1.00 46.56 156 SER A O 1
ATOM 1191 N N . LEU A 1 157 ? 16.753 -14.618 -14.959 1.00 43.09 157 LEU A N 1
ATOM 1192 C CA . LEU A 1 157 ? 17.277 -15.458 -13.870 1.00 43.09 157 LEU A CA 1
ATOM 1193 C C . LEU A 1 157 ? 18.729 -15.917 -14.119 1.00 43.09 157 LEU A C 1
ATOM 1195 O O . LEU A 1 157 ? 19.474 -16.149 -13.169 1.00 43.09 157 LEU A O 1
ATOM 1199 N N . GLU A 1 158 ? 19.149 -15.985 -15.385 1.00 49.00 158 GLU A N 1
ATOM 1200 C CA . GLU A 1 158 ? 20.501 -16.375 -15.802 1.00 49.00 158 GLU A CA 1
ATOM 1201 C C . GLU A 1 158 ? 21.581 -15.382 -15.342 1.00 49.00 158 GLU A C 1
ATOM 1203 O O . GLU A 1 158 ? 22.718 -15.785 -15.088 1.00 49.00 158 GLU A O 1
ATOM 1208 N N . MET A 1 159 ? 21.226 -14.106 -15.144 1.00 50.16 159 MET A N 1
ATOM 1209 C CA . MET A 1 159 ? 22.136 -13.091 -14.591 1.00 50.16 159 MET A CA 1
ATOM 1210 C C . MET A 1 159 ? 22.533 -13.372 -13.133 1.00 50.16 159 MET A C 1
ATOM 1212 O O . MET A 1 159 ? 23.534 -12.843 -12.657 1.00 50.16 159 MET A O 1
ATOM 1216 N N . TYR A 1 160 ? 21.772 -14.210 -12.422 1.00 44.84 160 TYR A N 1
ATOM 1217 C CA . TYR A 1 160 ? 22.020 -14.552 -11.018 1.00 44.84 160 TYR A CA 1
ATOM 1218 C C . TYR A 1 160 ? 22.646 -15.936 -10.829 1.00 44.84 160 TYR A C 1
ATOM 1220 O O . TYR A 1 160 ? 23.175 -16.224 -9.757 1.00 44.84 160 TYR A O 1
ATOM 1228 N N . THR A 1 161 ? 22.626 -16.793 -11.854 1.00 42.78 161 THR A N 1
ATOM 1229 C CA . THR A 1 161 ? 23.295 -18.103 -11.815 1.00 42.78 161 THR A CA 1
ATOM 1230 C C . THR A 1 161 ? 24.756 -18.037 -12.260 1.00 42.78 161 THR A C 1
ATOM 1232 O O . THR A 1 161 ? 25.520 -18.959 -11.972 1.00 42.78 161 THR A O 1
ATOM 1235 N N . HIS A 1 162 ? 25.167 -16.944 -12.913 1.00 37.62 162 HIS A N 1
ATOM 1236 C CA . HIS A 1 162 ? 26.537 -16.731 -13.380 1.00 37.62 162 HIS A CA 1
ATOM 1237 C C . HIS A 1 162 ? 27.018 -15.300 -13.085 1.00 37.62 162 HIS A C 1
ATOM 1239 O O . HIS A 1 162 ? 26.894 -14.429 -13.944 1.00 37.62 162 HIS A O 1
ATOM 1245 N N . PRO A 1 163 ? 27.581 -15.034 -11.891 1.00 39.22 163 PRO A N 1
ATOM 1246 C CA . PRO A 1 163 ? 28.242 -13.762 -11.631 1.00 39.22 163 PRO A CA 1
ATOM 1247 C C . PRO A 1 163 ? 29.507 -13.668 -12.500 1.00 39.22 163 PRO A C 1
ATOM 1249 O O . PRO A 1 163 ? 30.404 -14.503 -12.373 1.00 39.22 163 PRO A O 1
ATOM 1252 N N . THR A 1 164 ? 29.554 -12.688 -13.405 1.00 43.66 164 THR A N 1
ATOM 1253 C CA . THR A 1 164 ? 30.790 -12.248 -14.081 1.00 43.66 164 THR A CA 1
ATOM 1254 C C . THR A 1 164 ? 31.637 -11.387 -13.165 1.00 43.66 164 THR A C 1
ATOM 1256 O O . THR A 1 164 ? 31.036 -10.503 -12.512 1.00 43.66 164 THR A O 1
#

Mean predicted aligned error: 11.45 Å